Protein AF-A0A816FGZ9-F1 (afdb_monomer_lite)

Foldseek 3Di:
DDDDDDDDDDDDDDPPCPDPVVVVVVVVVVVVVVPPDCVQLVVLVVCLVPDDDDPPDDPVRSVVVNLVSVCSNPVPADSPDDPAPAPPQAPDWDWDWDDDPDDTDTQDIDGHSDLALVSLLVVVVVSQVVCVVVVHHDQAQEAEDAPRVSNVNNCCVVHVNHHYDYDDD

Secondary structure (DSSP, 8-state):
-------------------HHHHHHHHHHHHHHHTS-THHHHHHHHHHHT----TTS-HHHHHHHHHHHHHHH-TT--TT-----S-TT-SEEEEEEEEETTEEEEEEEEEES---HHHHHHHHHHHHHHHHHTT-----SEEEE-S-HHHHHHHHHH-TTSEEEE---

Radius of gyration: 32.79 Å; chains: 1; bounding box: 106×59×66 Å

Sequence (169 aa):
MVPGLGAANFSDEIPDSRPATTLMAVKLKSLQKDFISSFSADIAFSKLETYTQTHNQSVRNYYTKMMKLCKEADQTMSGTTKFKTTPMYFSQSYSIHVWDVLTMKPALFCALPGKTVEIYKEVLTGLNSHASNVGIILNPQTILIDFELTAYNAFSYIYPNAVVKGCYA

Organism: NCBI:txid1234261

pLDDT: mean 78.18, std 19.55, range [31.91, 97.75]

Structure (mmCIF, N/CA/C/O backbone):
data_AF-A0A816FGZ9-F1
#
_entry.id   AF-A0A816FGZ9-F1
#
loop_
_atom_site.group_PDB
_atom_site.id
_atom_site.type_symbol
_atom_site.label_atom_id
_atom_site.label_alt_id
_atom_site.label_comp_id
_atom_site.label_asym_id
_atom_site.label_entity_id
_atom_site.label_seq_id
_atom_site.pdbx_PDB_ins_code
_atom_site.Cartn_x
_atom_site.Cartn_y
_atom_site.Cartn_z
_atom_site.occupancy
_atom_site.B_iso_or_equiv
_atom_site.auth_seq_id
_atom_site.auth_comp_id
_atom_site.auth_asym_id
_atom_site.auth_atom_id
_atom_site.pdbx_PDB_model_num
ATOM 1 N N . MET A 1 1 ? -88.646 -39.198 34.405 1.00 34.53 1 MET A N 1
ATOM 2 C CA . MET A 1 1 ? -87.915 -40.335 35.005 1.00 34.53 1 MET A CA 1
ATOM 3 C C . MET A 1 1 ? -86.427 -40.014 34.957 1.00 34.53 1 MET A C 1
ATOM 5 O O . MET A 1 1 ? -85.956 -39.577 33.919 1.00 34.53 1 MET A O 1
ATOM 9 N N . VAL A 1 2 ? -85.784 -40.113 36.122 1.00 37.53 2 VAL A N 1
ATOM 10 C CA . VAL A 1 2 ? -84.379 -39.816 36.519 1.00 37.53 2 VAL A CA 1
ATOM 11 C C . VAL A 1 2 ? -83.408 -40.926 36.025 1.00 37.53 2 VAL A C 1
ATOM 13 O O . VAL A 1 2 ? -83.941 -41.884 35.460 1.00 37.53 2 VAL A O 1
ATOM 16 N N . PRO A 1 3 ? -82.083 -40.992 36.355 1.00 52.50 3 PRO A N 1
ATOM 17 C CA . PRO A 1 3 ? -81.010 -40.037 36.780 1.00 52.50 3 PRO A CA 1
ATOM 18 C C . PRO A 1 3 ? -79.691 -40.239 35.952 1.00 52.50 3 PRO A C 1
ATOM 20 O O . PRO A 1 3 ? -79.711 -40.999 34.997 1.00 52.50 3 PRO A O 1
ATOM 23 N N . GLY A 1 4 ? -78.497 -39.658 36.177 1.00 36.47 4 GLY A N 1
ATOM 24 C CA . GLY A 1 4 ? -77.834 -38.926 37.277 1.00 36.47 4 GLY A CA 1
ATOM 25 C C . GLY A 1 4 ? -76.456 -38.385 36.801 1.00 36.47 4 GLY A C 1
ATOM 26 O O . GLY A 1 4 ? -75.969 -38.801 35.757 1.00 36.47 4 GLY A O 1
ATOM 27 N N . LEU A 1 5 ? -75.942 -37.287 37.368 1.00 35.62 5 LEU A N 1
ATOM 28 C CA . LEU A 1 5 ? -74.997 -37.140 38.502 1.00 35.62 5 LEU A CA 1
ATOM 29 C C . LEU A 1 5 ? -73.535 -36.889 38.054 1.00 35.62 5 LEU A C 1
ATOM 31 O O . LEU A 1 5 ? -72.901 -37.753 37.461 1.00 35.62 5 LEU A O 1
ATOM 35 N N . GLY A 1 6 ? -72.988 -35.722 38.413 1.00 32.91 6 GLY A N 1
ATOM 36 C CA . GLY A 1 6 ? -71.563 -35.384 38.310 1.00 32.91 6 GLY A CA 1
ATOM 37 C C . GLY A 1 6 ? -71.293 -33.971 38.842 1.00 32.91 6 GLY A C 1
ATOM 38 O O . GLY A 1 6 ? -71.743 -32.997 38.251 1.00 32.91 6 GLY A O 1
ATOM 39 N N . ALA A 1 7 ? -70.627 -33.874 39.993 1.00 39.72 7 ALA A N 1
ATOM 40 C CA . ALA A 1 7 ? -70.344 -32.650 40.749 1.00 39.72 7 ALA A CA 1
ATOM 41 C C . ALA A 1 7 ? -69.000 -31.991 40.363 1.00 39.72 7 ALA A C 1
ATOM 43 O O . ALA A 1 7 ? -68.081 -32.720 40.005 1.00 39.72 7 ALA A O 1
ATOM 44 N N . ALA A 1 8 ? -68.875 -30.660 40.518 1.00 36.28 8 ALA A N 1
ATOM 45 C CA . ALA A 1 8 ? -67.651 -29.903 40.892 1.00 36.28 8 ALA A CA 1
ATOM 46 C C . ALA A 1 8 ? -67.947 -28.378 40.874 1.00 36.28 8 ALA A C 1
ATOM 48 O O . ALA A 1 8 ? -68.412 -27.864 39.865 1.00 36.28 8 ALA A O 1
ATOM 49 N N . ASN A 1 9 ? -67.935 -27.703 42.034 1.00 33.84 9 ASN A N 1
ATOM 50 C CA . ASN A 1 9 ? -66.877 -26.813 42.581 1.00 33.84 9 ASN A CA 1
ATOM 51 C C . ASN A 1 9 ? -66.821 -25.413 41.930 1.00 33.84 9 ASN A C 1
ATOM 53 O O . ASN A 1 9 ? -66.601 -25.287 40.735 1.00 33.84 9 ASN A O 1
ATOM 57 N N . PHE A 1 10 ? -67.245 -24.367 42.647 1.00 31.91 10 PHE A N 1
ATOM 58 C CA . PHE A 1 10 ? -66.432 -23.458 43.485 1.00 31.91 10 PHE A CA 1
ATOM 59 C C . PHE A 1 10 ? -65.455 -22.567 42.690 1.00 31.91 10 PHE A C 1
ATOM 61 O O . PHE A 1 10 ? -64.379 -22.997 42.300 1.00 31.91 10 PHE A O 1
ATOM 68 N N . SER A 1 11 ? -65.924 -21.324 42.532 1.00 34.38 11 SER A N 1
ATOM 69 C CA . SER A 1 11 ? -65.239 -20.052 42.785 1.00 34.38 11 SER A CA 1
ATOM 70 C C . SER A 1 11 ? -64.162 -19.505 41.834 1.00 34.38 11 SER A C 1
ATOM 72 O O . SER A 1 11 ? -63.330 -20.200 41.262 1.00 34.38 11 SER A O 1
ATOM 74 N N . ASP A 1 12 ? -64.222 -18.172 41.783 1.00 35.69 12 ASP A N 1
ATOM 75 C CA . ASP A 1 12 ? -63.141 -17.212 41.577 1.00 35.69 12 ASP A CA 1
ATOM 76 C C . ASP A 1 12 ? -62.831 -16.765 40.141 1.00 35.69 12 ASP A C 1
ATOM 78 O O . ASP A 1 12 ? -61.981 -17.293 39.426 1.00 35.69 12 ASP A O 1
ATOM 82 N N . GLU A 1 13 ? -63.469 -15.642 39.787 1.00 42.22 13 GLU A N 1
ATOM 83 C CA . GLU A 1 13 ? -62.794 -14.566 39.065 1.00 42.22 13 GLU A CA 1
ATOM 84 C C . GLU A 1 13 ? -61.446 -14.278 39.745 1.00 42.22 13 GLU A C 1
ATOM 86 O O . GLU A 1 13 ? -61.384 -13.706 40.834 1.00 42.22 13 GLU A O 1
ATOM 91 N N . ILE A 1 14 ? -60.349 -14.670 39.102 1.00 41.53 14 ILE A N 1
ATOM 92 C CA . ILE A 1 14 ? -59.011 -14.218 39.480 1.00 41.53 14 ILE A CA 1
ATOM 93 C C . ILE A 1 14 ? -58.745 -12.917 38.712 1.00 41.53 14 ILE A C 1
ATOM 95 O O . ILE A 1 14 ? -58.675 -12.954 37.480 1.00 41.53 14 ILE A O 1
ATOM 99 N N . PRO A 1 15 ? -58.560 -11.764 39.383 1.00 40.47 15 PRO A N 1
ATOM 100 C CA . PRO A 1 15 ? -58.073 -10.573 38.713 1.00 40.47 15 PRO A CA 1
ATOM 101 C C . PRO A 1 15 ? -56.613 -10.801 38.301 1.00 40.47 15 PRO A C 1
ATOM 103 O O . PRO A 1 15 ? -55.784 -11.242 39.102 1.00 40.47 15 PRO A O 1
ATOM 106 N N . ASP A 1 16 ? -56.317 -10.505 37.035 1.00 47.66 16 ASP A N 1
ATOM 107 C CA . ASP A 1 16 ? -54.988 -10.527 36.415 1.00 47.66 16 ASP A CA 1
ATOM 108 C C . ASP A 1 16 ? -53.995 -9.690 37.243 1.00 47.66 16 ASP A C 1
ATOM 110 O O . ASP A 1 16 ? -53.876 -8.474 37.092 1.00 47.66 16 ASP A O 1
ATOM 114 N N . SER A 1 17 ? -53.284 -10.354 38.154 1.00 51.09 17 SER A N 1
ATOM 115 C CA . SER A 1 17 ? -52.202 -9.785 38.955 1.00 51.09 17 SER A CA 1
ATOM 116 C C . SER A 1 17 ? -50.871 -9.954 38.227 1.00 51.09 17 SER A C 1
ATOM 118 O O . SER A 1 17 ? -49.917 -10.551 38.725 1.00 51.09 17 SER A O 1
ATOM 120 N N . ARG A 1 18 ? -50.768 -9.387 37.022 1.00 49.53 18 ARG A N 1
ATOM 121 C CA . ARG A 1 18 ? -49.452 -9.120 36.437 1.00 49.53 18 ARG A CA 1
ATOM 122 C C . ARG A 1 18 ? -48.717 -8.110 37.330 1.00 49.53 18 ARG A C 1
ATOM 124 O O . ARG A 1 18 ? -49.222 -7.006 37.541 1.00 49.53 18 ARG A O 1
ATOM 131 N N . PRO A 1 19 ? -47.532 -8.444 37.875 1.00 45.12 19 PRO A N 1
ATOM 132 C CA . PRO A 1 19 ? -46.877 -7.592 38.851 1.00 45.12 19 PRO A CA 1
ATOM 133 C C . PRO A 1 19 ? -46.400 -6.304 38.170 1.00 45.12 19 PRO A C 1
ATOM 135 O O . PRO A 1 19 ? -45.543 -6.325 37.282 1.00 45.12 19 PRO A O 1
ATOM 138 N N . ALA A 1 20 ? -46.929 -5.164 38.627 1.00 50.38 20 ALA A N 1
ATOM 139 C CA . ALA A 1 20 ? -46.513 -3.808 38.244 1.00 50.38 20 ALA A CA 1
ATOM 140 C C . ALA A 1 20 ? -44.990 -3.571 38.387 1.00 50.38 20 ALA A C 1
ATOM 142 O O . ALA A 1 20 ? -44.424 -2.645 37.802 1.00 50.38 20 ALA A O 1
ATOM 143 N N . THR A 1 21 ? -44.306 -4.448 39.119 1.00 44.03 21 THR A N 1
ATOM 144 C CA . THR A 1 21 ? -42.861 -4.482 39.337 1.00 44.03 21 THR A CA 1
ATOM 145 C C . THR A 1 21 ? -42.053 -4.764 38.063 1.00 44.03 21 THR A C 1
ATOM 147 O O . THR A 1 21 ? -40.973 -4.195 37.900 1.00 44.03 21 THR A O 1
ATOM 150 N N . THR A 1 22 ? -42.563 -5.560 37.114 1.00 45.31 22 THR A N 1
ATOM 151 C CA . THR A 1 22 ? -41.820 -5.886 35.877 1.00 45.31 22 THR A CA 1
ATOM 152 C C . THR A 1 22 ? -41.808 -4.714 34.887 1.00 45.31 22 THR A C 1
ATOM 154 O O . THR A 1 22 ? -40.798 -4.467 34.229 1.00 45.31 22 THR A O 1
ATOM 157 N N . LEU A 1 23 ? -42.890 -3.928 34.824 1.00 44.72 23 LEU A N 1
ATOM 158 C CA . LEU A 1 23 ? -42.998 -2.767 33.929 1.00 44.72 23 LEU A CA 1
ATOM 159 C C . LEU A 1 23 ? -42.126 -1.583 34.398 1.00 44.72 23 LEU A C 1
ATOM 161 O O . LEU A 1 23 ? -41.549 -0.871 33.574 1.00 44.72 23 LEU A O 1
ATOM 165 N N . MET A 1 24 ? -41.979 -1.402 35.716 1.00 45.69 24 MET A N 1
ATOM 166 C CA . MET A 1 24 ? -41.089 -0.391 36.310 1.00 45.69 24 MET A CA 1
ATOM 167 C C . MET A 1 24 ? -39.604 -0.711 36.082 1.00 45.69 24 MET A C 1
ATOM 169 O O . MET A 1 24 ? -38.837 0.180 35.717 1.00 45.69 24 MET A O 1
ATOM 173 N N . ALA A 1 25 ? -39.191 -1.977 36.215 1.00 47.06 25 ALA A N 1
ATOM 174 C CA . ALA A 1 25 ? -37.795 -2.386 36.024 1.00 47.06 25 ALA A CA 1
ATOM 175 C C . ALA A 1 25 ? -37.303 -2.219 34.570 1.00 47.06 25 ALA A C 1
ATOM 177 O O . ALA A 1 25 ? -36.141 -1.878 34.341 1.00 47.06 25 ALA A O 1
ATOM 178 N N . VAL A 1 26 ? -38.188 -2.420 33.585 1.00 50.69 26 VAL A N 1
ATOM 179 C CA . VAL A 1 26 ? -37.877 -2.221 32.157 1.00 50.69 26 VAL A CA 1
ATOM 180 C C . VAL A 1 26 ? -37.726 -0.730 31.816 1.00 50.69 26 VAL A C 1
ATOM 182 O O . VAL A 1 26 ? -36.811 -0.372 31.075 1.00 50.69 26 VAL A O 1
ATOM 185 N N . LYS A 1 27 ? -38.537 0.156 32.415 1.00 55.06 27 LYS A N 1
ATOM 186 C CA . LYS A 1 27 ? -38.407 1.618 32.252 1.00 55.06 27 LYS A CA 1
ATOM 187 C C . LYS A 1 27 ? -37.166 2.197 32.930 1.00 55.06 27 LYS A C 1
ATOM 189 O O . LYS A 1 27 ? -36.570 3.125 32.399 1.00 55.06 27 LYS A O 1
ATOM 194 N N . LEU A 1 28 ? -36.745 1.648 34.069 1.00 52.94 28 LEU A N 1
ATOM 195 C CA . LEU A 1 28 ? -35.592 2.158 34.822 1.00 52.94 28 LEU A CA 1
ATOM 196 C C . LEU A 1 28 ? -34.267 1.982 34.068 1.00 52.94 28 LEU A C 1
ATOM 198 O O . LEU A 1 28 ? -33.427 2.876 34.088 1.00 52.94 28 LEU A O 1
ATOM 202 N N . LYS A 1 29 ? -34.101 0.860 33.354 1.00 57.12 29 LYS A N 1
ATOM 203 C CA . LYS A 1 29 ? -32.919 0.617 32.510 1.00 57.12 29 LYS A CA 1
ATOM 204 C C . LYS A 1 29 ? -32.884 1.514 31.273 1.00 57.12 29 LYS A C 1
ATOM 206 O O . LYS A 1 29 ? -31.802 1.963 30.902 1.00 57.12 29 LYS A O 1
ATOM 211 N N . SER A 1 30 ? -34.034 1.775 30.637 1.00 56.34 30 SER A N 1
ATOM 212 C CA . SER A 1 30 ? -34.084 2.706 29.500 1.00 56.34 30 SER A CA 1
ATOM 213 C C . SER A 1 30 ? -33.800 4.134 29.965 1.00 56.34 30 SER A C 1
ATOM 215 O O . SER A 1 30 ? -32.931 4.775 29.392 1.00 56.34 30 SER A O 1
ATOM 217 N N . LEU A 1 31 ? -34.401 4.569 31.083 1.00 54.34 31 LEU A N 1
ATOM 218 C CA . LEU A 1 31 ? -34.097 5.865 31.692 1.00 54.34 31 LEU A CA 1
ATOM 219 C C . LEU A 1 31 ? -32.615 5.988 32.061 1.00 54.34 31 LEU A C 1
ATOM 221 O O . LEU A 1 31 ? -32.003 6.999 31.760 1.00 54.34 31 LEU A O 1
ATOM 225 N N . GLN A 1 32 ? -32.008 4.973 32.684 1.00 58.38 32 GLN A N 1
ATOM 226 C CA . GLN A 1 32 ? -30.578 5.014 33.008 1.00 58.38 32 GLN A CA 1
ATOM 227 C C . GLN A 1 32 ? -29.719 5.226 31.764 1.00 58.38 32 GLN A C 1
ATOM 229 O O . GLN A 1 32 ? -28.791 6.020 31.820 1.00 58.38 32 GLN A O 1
ATOM 234 N N . LYS A 1 33 ? -30.038 4.555 30.652 1.00 59.31 33 LYS A N 1
ATOM 235 C CA . LYS A 1 33 ? -29.333 4.721 29.377 1.00 59.31 33 LYS A CA 1
ATOM 236 C C . LYS A 1 33 ? -29.499 6.135 28.810 1.00 59.31 33 LYS A C 1
ATOM 238 O O . LYS A 1 33 ? -28.523 6.693 28.322 1.00 59.31 33 LYS A O 1
ATOM 243 N N . ASP A 1 34 ? -30.690 6.710 28.942 1.00 54.09 34 ASP A N 1
ATOM 244 C CA . ASP A 1 34 ? -31.001 8.078 28.509 1.00 54.09 34 ASP A CA 1
ATOM 245 C C . ASP A 1 34 ? -30.357 9.147 29.425 1.00 54.09 34 ASP A C 1
ATOM 247 O O . ASP A 1 34 ? -30.137 10.279 29.002 1.00 54.09 34 ASP A O 1
ATOM 251 N N . PHE A 1 35 ? -30.003 8.778 30.665 1.00 52.12 35 PHE A N 1
ATOM 252 C CA . PHE A 1 35 ? -29.293 9.609 31.649 1.00 52.12 35 PHE A CA 1
ATOM 253 C C . PHE A 1 35 ? -27.778 9.328 31.742 1.00 52.12 35 PHE A C 1
ATOM 255 O O . PHE A 1 35 ? -27.091 9.977 32.539 1.00 52.12 35 PHE A O 1
ATOM 262 N N . ILE A 1 36 ? -27.213 8.418 30.931 1.00 55.31 36 ILE A N 1
ATOM 263 C CA . ILE A 1 36 ? -25.755 8.349 30.732 1.00 55.31 36 ILE A CA 1
ATOM 264 C C . ILE A 1 36 ? -25.370 9.577 29.909 1.00 55.31 36 ILE A C 1
ATOM 266 O O . ILE A 1 36 ? -25.426 9.594 28.683 1.00 55.31 36 ILE A O 1
ATOM 270 N N . SER A 1 37 ? -25.022 10.637 30.625 1.00 56.34 37 SER A N 1
ATOM 271 C CA . SER A 1 37 ? -24.568 11.896 30.059 1.00 56.34 37 SER A CA 1
ATOM 272 C C . SER A 1 37 ? -23.350 11.686 29.152 1.00 56.34 37 SER A C 1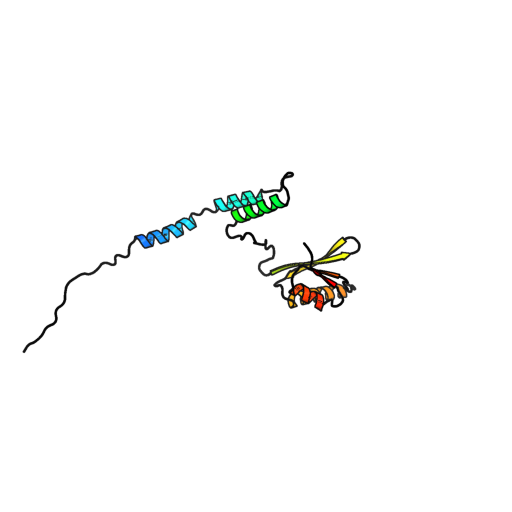
ATOM 274 O O . SER A 1 37 ? -22.357 11.076 29.569 1.00 56.34 37 SER A O 1
ATOM 276 N N . SER A 1 38 ? -23.393 12.261 27.942 1.00 59.06 38 SER A N 1
ATOM 277 C CA . SER A 1 38 ? -22.235 12.356 27.041 1.00 59.06 38 SER A CA 1
ATOM 278 C C . SER A 1 38 ? -21.042 13.036 27.710 1.00 59.06 38 SER A C 1
ATOM 280 O O . SER A 1 38 ? -19.917 12.801 27.301 1.00 59.06 38 SER A O 1
ATOM 282 N N . PHE A 1 39 ? -21.253 13.780 28.800 1.00 68.06 39 PHE A N 1
ATOM 283 C CA . PHE A 1 39 ? -20.231 14.537 29.518 1.00 68.06 39 PHE A CA 1
ATOM 284 C C . PHE A 1 39 ? -18.993 13.715 29.892 1.00 68.06 39 PHE A C 1
ATOM 286 O O . PHE A 1 39 ? -17.877 14.221 29.833 1.00 68.06 39 PHE A O 1
ATOM 293 N N . SER A 1 40 ? -19.152 12.433 30.246 1.00 70.88 40 SER A N 1
ATOM 294 C CA . SER A 1 40 ? -17.990 11.577 30.538 1.00 70.88 40 SER A CA 1
ATOM 295 C C . SER A 1 40 ? -17.189 11.235 29.278 1.00 70.88 40 SER A C 1
ATOM 297 O O . SER A 1 40 ? -15.959 11.206 29.329 1.00 70.88 40 SER A O 1
ATOM 299 N N . ALA A 1 41 ? -17.873 11.016 28.153 1.00 73.44 41 ALA A N 1
ATOM 300 C CA . ALA A 1 41 ? -17.245 10.812 26.851 1.00 73.44 41 ALA A CA 1
ATOM 301 C C . ALA A 1 41 ? -16.637 12.119 26.310 1.00 73.44 41 ALA A C 1
ATOM 303 O O . ALA A 1 41 ? -15.507 12.105 25.836 1.00 73.44 41 ALA A O 1
ATOM 304 N N . ASP A 1 42 ? -17.315 13.256 26.482 1.00 81.25 42 ASP A N 1
ATOM 305 C CA . ASP A 1 42 ? -16.855 14.586 26.067 1.00 81.25 42 ASP A CA 1
ATOM 306 C C . ASP A 1 42 ? -15.596 15.010 26.842 1.00 81.25 42 ASP A C 1
ATOM 308 O O . ASP A 1 42 ? -14.633 15.509 26.261 1.00 81.25 42 ASP A O 1
ATOM 312 N N . ILE A 1 43 ? -15.536 14.734 28.152 1.00 83.56 43 ILE A N 1
ATOM 313 C CA . ILE A 1 43 ? -14.324 14.938 28.960 1.00 83.56 43 ILE A CA 1
ATOM 314 C C . ILE A 1 43 ? -13.191 14.022 28.492 1.00 83.56 43 ILE A C 1
ATOM 316 O O . ILE A 1 43 ? -12.036 14.451 28.429 1.00 83.56 43 ILE A O 1
ATOM 320 N N . ALA A 1 44 ? -13.486 12.750 28.213 1.00 85.19 44 ALA A N 1
ATOM 321 C CA . ALA A 1 44 ? -12.481 11.812 27.724 1.00 85.19 44 ALA A CA 1
ATOM 322 C C . ALA A 1 44 ? -11.938 12.243 26.351 1.00 85.19 44 ALA A C 1
ATOM 324 O O . ALA A 1 44 ? -10.726 12.205 26.136 1.00 85.19 44 ALA A O 1
ATOM 325 N N . PHE A 1 45 ? -12.807 12.739 25.468 1.00 86.44 45 PHE A N 1
ATOM 326 C CA . PHE A 1 45 ? -12.425 13.281 24.171 1.00 86.44 45 PHE A CA 1
ATOM 327 C C . PHE A 1 45 ? -11.594 14.563 24.304 1.00 86.44 45 PHE A C 1
ATOM 329 O O . PHE A 1 45 ? -10.530 14.653 23.706 1.00 86.44 45 PHE A O 1
ATOM 336 N N . SER A 1 46 ? -11.986 15.508 25.162 1.00 88.38 46 SER A N 1
ATOM 337 C CA . SER A 1 46 ? -11.213 16.737 25.405 1.00 88.38 46 SER A CA 1
ATOM 338 C C . SER A 1 46 ? -9.806 16.451 25.958 1.00 88.38 46 SER A C 1
ATOM 340 O O . SER A 1 46 ? -8.819 17.081 25.566 1.00 88.38 46 SER A O 1
ATOM 342 N N . LYS A 1 47 ? -9.670 15.438 26.828 1.00 91.06 47 LYS A N 1
ATOM 343 C CA . LYS A 1 47 ? -8.357 14.955 27.292 1.00 91.06 47 LYS A CA 1
ATOM 344 C C . LYS A 1 47 ? -7.516 14.373 26.159 1.00 91.06 47 LYS A C 1
ATOM 346 O O . LYS A 1 47 ? -6.304 14.551 26.172 1.00 91.06 47 LYS A O 1
ATOM 351 N N . LEU A 1 48 ? -8.134 13.654 25.223 1.00 89.69 48 LEU A N 1
ATOM 352 C CA . LEU A 1 48 ? -7.455 13.111 24.047 1.00 89.69 48 LEU A CA 1
ATOM 353 C C . LEU A 1 48 ? -7.015 14.232 23.093 1.00 89.69 48 LEU A C 1
ATOM 355 O O . LEU A 1 48 ? -5.872 14.230 22.649 1.00 89.69 48 LEU A O 1
ATOM 359 N N . GLU A 1 49 ? -7.894 15.196 22.824 1.00 90.38 49 GLU A N 1
ATOM 360 C CA . GLU A 1 49 ? -7.664 16.325 21.912 1.00 90.38 49 GLU A CA 1
ATOM 361 C C . GLU A 1 49 ? -6.499 17.216 22.363 1.00 90.38 49 GLU A C 1
ATOM 363 O O . GLU A 1 49 ? -5.709 17.689 21.550 1.00 90.38 49 GLU A O 1
ATOM 368 N N . THR A 1 50 ? -6.356 17.406 23.674 1.00 91.88 50 THR A N 1
ATOM 369 C CA . THR A 1 50 ? -5.298 18.240 24.264 1.00 91.88 50 THR A CA 1
ATOM 370 C C . THR A 1 50 ? -3.996 17.481 24.538 1.00 91.88 50 THR A C 1
ATOM 372 O O . THR A 1 50 ? -2.992 18.089 24.923 1.00 91.88 50 THR A O 1
ATOM 375 N N . TYR A 1 51 ? -3.975 16.158 24.352 1.00 92.75 51 TYR A N 1
ATOM 376 C CA . TYR A 1 51 ? -2.812 15.341 24.670 1.00 92.75 51 TYR A CA 1
ATOM 377 C C . TYR A 1 51 ? -1.731 15.442 23.588 1.00 92.75 51 TYR A C 1
ATOM 379 O O . TYR A 1 51 ? -1.935 15.087 22.431 1.00 92.75 51 TYR A O 1
ATOM 387 N N . THR A 1 52 ? -0.539 15.880 23.990 1.00 91.44 52 THR A N 1
ATOM 388 C CA . THR A 1 52 ? 0.629 16.043 23.116 1.00 91.44 52 THR A CA 1
ATOM 389 C C . THR A 1 52 ? 1.846 15.333 23.703 1.00 91.44 52 THR A C 1
ATOM 391 O O . THR A 1 52 ? 1.952 15.139 24.918 1.00 91.44 52 THR A O 1
ATOM 394 N N . GLN A 1 53 ? 2.771 14.900 22.841 1.00 91.38 53 GLN A N 1
ATOM 395 C CA . GLN A 1 53 ? 3.996 14.247 23.298 1.00 91.38 53 GLN A CA 1
ATOM 396 C C . GLN A 1 53 ? 4.899 15.263 24.003 1.00 91.38 53 GLN A C 1
ATOM 398 O O . GLN A 1 53 ? 5.229 16.307 23.444 1.00 91.38 53 GLN A O 1
ATOM 403 N N . THR A 1 54 ? 5.342 14.942 25.218 1.00 89.00 54 THR A N 1
ATOM 404 C CA . THR A 1 54 ? 6.303 15.777 25.950 1.00 89.00 54 THR A CA 1
ATOM 405 C C . THR A 1 54 ? 7.744 15.378 25.625 1.00 89.00 54 THR A C 1
ATOM 407 O O . THR A 1 54 ? 8.020 14.240 25.246 1.00 89.00 54 THR A O 1
ATOM 410 N N . HIS A 1 55 ? 8.689 16.299 25.828 1.00 83.38 55 HIS A N 1
ATOM 411 C CA . HIS A 1 55 ? 10.119 16.076 25.569 1.00 83.38 55 HIS A CA 1
ATOM 412 C C . HIS A 1 55 ? 10.729 14.912 26.379 1.00 83.38 55 HIS A C 1
ATOM 414 O O . HIS A 1 55 ? 11.681 14.287 25.926 1.00 83.38 55 HIS A O 1
ATOM 420 N N . ASN A 1 56 ? 10.153 14.580 27.541 1.00 89.12 56 ASN A N 1
ATOM 421 C CA . ASN A 1 56 ? 10.607 13.484 28.410 1.00 89.12 56 ASN A CA 1
ATOM 422 C C . ASN A 1 56 ? 9.843 12.169 28.189 1.00 89.12 56 ASN A C 1
ATOM 424 O O . ASN A 1 56 ? 10.019 11.212 28.945 1.00 89.12 56 ASN A O 1
ATOM 428 N N . GLN A 1 57 ? 8.967 12.104 27.184 1.00 89.75 57 GLN A N 1
ATOM 429 C CA . GLN A 1 57 ? 8.165 10.922 26.910 1.00 89.75 57 GLN A CA 1
ATOM 430 C C . GLN A 1 57 ? 8.675 10.175 25.677 1.00 89.75 57 GLN A C 1
ATOM 432 O O . GLN A 1 57 ? 8.691 10.703 24.566 1.00 89.75 57 GLN A O 1
ATOM 437 N N . SER A 1 58 ? 9.027 8.898 25.857 1.00 93.25 58 SER A N 1
ATOM 438 C CA . SER A 1 58 ? 9.371 8.025 24.733 1.00 93.25 58 SER A CA 1
ATOM 439 C C . SER A 1 58 ? 8.180 7.844 23.784 1.00 93.25 58 SER A C 1
ATOM 441 O O . SER A 1 58 ? 7.026 7.803 24.220 1.00 93.25 58 SER A O 1
ATOM 443 N N . VAL A 1 59 ? 8.459 7.648 22.492 1.00 88.69 59 VAL A N 1
ATOM 444 C CA . VAL A 1 59 ? 7.430 7.405 21.460 1.00 88.69 59 VAL A CA 1
ATOM 445 C C . VAL A 1 59 ? 6.515 6.234 21.838 1.00 88.69 59 VAL A C 1
ATOM 447 O O . VAL A 1 59 ? 5.297 6.317 21.699 1.00 88.69 59 VAL A O 1
ATOM 450 N N . ARG A 1 60 ? 7.078 5.158 22.404 1.00 88.00 60 ARG A N 1
ATOM 451 C CA . ARG A 1 60 ? 6.309 3.988 22.859 1.00 88.00 60 ARG A CA 1
ATOM 452 C C . ARG A 1 60 ? 5.348 4.328 23.999 1.00 88.00 60 ARG A C 1
ATOM 454 O O . ARG A 1 60 ? 4.206 3.864 24.001 1.00 88.00 60 ARG A O 1
ATOM 461 N N . ASN A 1 61 ? 5.797 5.131 24.961 1.00 89.38 61 ASN A N 1
ATOM 462 C CA . ASN A 1 61 ? 4.962 5.537 26.087 1.00 89.38 61 ASN A CA 1
ATOM 463 C C . ASN A 1 61 ? 3.871 6.508 25.631 1.00 89.38 61 ASN A C 1
ATOM 465 O O . ASN A 1 61 ? 2.736 6.398 26.092 1.00 89.38 61 ASN A O 1
ATOM 469 N N . TYR A 1 62 ? 4.201 7.416 24.709 1.00 91.25 62 TYR A N 1
ATOM 470 C CA . TYR A 1 62 ? 3.239 8.319 24.085 1.00 91.25 62 TYR A CA 1
ATOM 471 C C . TYR A 1 62 ? 2.142 7.544 23.352 1.00 91.25 62 TYR A C 1
ATOM 473 O O . TYR A 1 62 ? 0.965 7.720 23.657 1.00 91.25 62 TYR A O 1
ATOM 481 N N . TYR A 1 63 ? 2.521 6.601 22.485 1.00 88.56 63 TYR A N 1
ATOM 482 C CA . TYR A 1 63 ? 1.582 5.738 21.767 1.00 88.56 63 TYR A CA 1
ATOM 483 C C . TYR A 1 63 ? 0.676 4.944 22.716 1.00 88.56 63 TYR A C 1
ATOM 485 O O . TYR A 1 63 ? -0.545 4.974 22.587 1.00 88.56 63 TYR A O 1
ATOM 493 N N . THR A 1 64 ? 1.254 4.275 23.718 1.00 89.38 64 THR A N 1
ATOM 494 C CA . THR A 1 64 ? 0.478 3.485 24.691 1.00 89.38 64 THR A CA 1
ATOM 495 C C . THR A 1 64 ? -0.540 4.352 25.434 1.00 89.38 64 THR A C 1
ATOM 497 O O . THR A 1 64 ? -1.676 3.933 25.665 1.00 89.38 64 THR A O 1
ATOM 500 N N . LYS A 1 65 ? -0.154 5.582 25.792 1.00 91.06 65 LYS A N 1
ATOM 501 C CA . LYS A 1 65 ? -1.044 6.528 26.466 1.00 91.06 65 LYS A CA 1
ATOM 502 C C . LYS A 1 65 ? -2.140 7.045 25.532 1.00 91.06 65 LYS A C 1
ATOM 504 O O . LYS A 1 65 ? -3.292 7.064 25.955 1.00 91.06 65 LYS A O 1
ATOM 509 N N . MET A 1 66 ? -1.803 7.380 24.285 1.00 89.25 66 MET A N 1
ATOM 510 C CA . MET A 1 66 ? -2.763 7.748 23.238 1.00 89.25 66 MET A CA 1
ATOM 511 C C . MET A 1 66 ? -3.823 6.659 23.047 1.00 89.25 66 MET A C 1
ATOM 513 O O . MET A 1 66 ? -5.011 6.932 23.172 1.00 89.25 66 MET A O 1
ATOM 517 N N . MET A 1 67 ? -3.409 5.401 22.865 1.00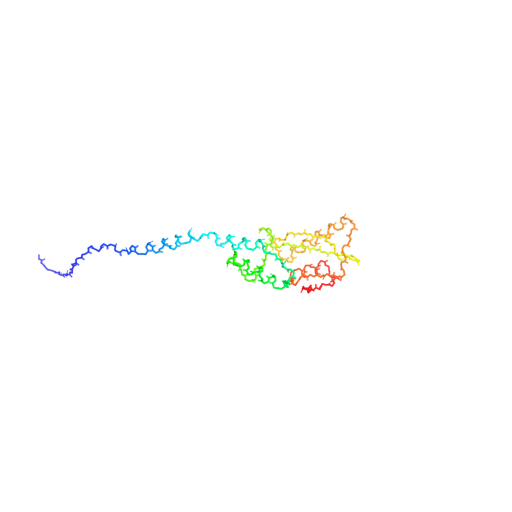 87.56 67 MET A N 1
ATOM 518 C CA . MET A 1 67 ? -4.342 4.282 22.685 1.00 87.56 67 MET A CA 1
ATOM 519 C C . MET A 1 67 ? -5.279 4.092 23.883 1.00 87.56 67 MET A C 1
ATOM 521 O O . MET A 1 67 ? -6.458 3.781 23.707 1.00 87.56 67 MET A O 1
ATOM 525 N N . LYS A 1 68 ? -4.778 4.311 25.106 1.00 88.56 68 LYS A N 1
ATOM 526 C CA . LYS A 1 68 ? -5.603 4.279 26.319 1.00 88.56 68 LYS A CA 1
ATOM 527 C C . LYS A 1 68 ? -6.640 5.407 26.331 1.00 88.56 68 LYS A C 1
ATOM 529 O O . LYS A 1 68 ? -7.798 5.139 26.627 1.00 88.56 68 LYS A O 1
ATOM 534 N N . LEU A 1 69 ? -6.245 6.633 25.987 1.00 90.31 69 LEU A N 1
ATOM 535 C CA . LEU A 1 69 ? -7.161 7.778 25.915 1.00 90.31 69 LEU A CA 1
ATOM 536 C C . LEU A 1 69 ? -8.233 7.578 24.834 1.00 90.31 69 LEU A C 1
ATOM 538 O O . LEU A 1 69 ? -9.405 7.832 25.090 1.00 90.31 69 LEU A O 1
ATOM 542 N N . CYS A 1 70 ? -7.870 7.030 23.670 1.00 87.19 70 CYS A N 1
ATOM 543 C CA . CYS A 1 70 ? -8.839 6.670 22.633 1.00 87.19 70 CYS A CA 1
ATOM 544 C C . CYS A 1 70 ? -9.861 5.631 23.126 1.00 87.19 70 CYS A C 1
ATOM 546 O O . CYS A 1 70 ? -11.046 5.778 22.855 1.00 87.19 70 CYS A O 1
ATOM 548 N N . LYS A 1 71 ? -9.435 4.622 23.901 1.00 86.62 71 LYS A N 1
ATOM 549 C CA . LYS A 1 71 ? -10.337 3.625 24.510 1.00 86.62 71 LYS A CA 1
ATOM 550 C C . LYS A 1 71 ? -11.259 4.216 25.583 1.00 86.62 71 LYS A C 1
ATOM 552 O O . LYS A 1 71 ? -12.364 3.722 25.784 1.00 86.62 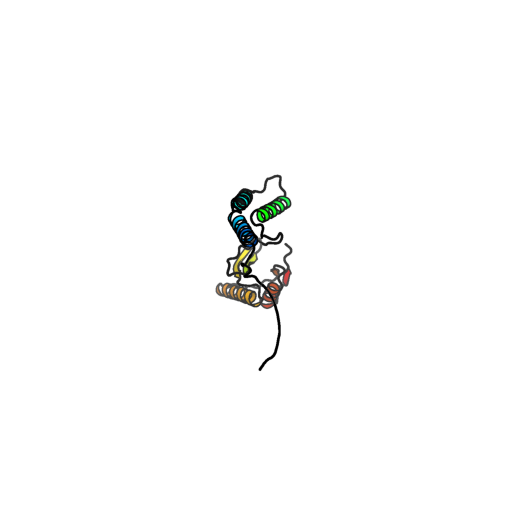71 LYS A O 1
ATOM 557 N N . GLU A 1 72 ? -10.791 5.228 26.309 1.00 88.06 72 GLU A N 1
ATOM 558 C CA . GLU A 1 72 ? -11.604 5.954 27.291 1.00 88.06 72 GLU A CA 1
ATOM 559 C C . GLU A 1 72 ? -12.665 6.825 26.598 1.00 88.06 72 GLU A C 1
ATOM 561 O O . GLU A 1 72 ? -13.802 6.868 27.065 1.00 88.06 72 GLU A O 1
ATOM 566 N N . ALA A 1 73 ? -12.311 7.470 25.478 1.00 87.06 73 ALA A N 1
ATOM 567 C CA . ALA A 1 73 ? -13.222 8.285 24.671 1.00 87.06 73 ALA A CA 1
ATOM 568 C C . ALA A 1 73 ? -14.228 7.441 23.866 1.00 87.06 73 ALA A C 1
ATOM 570 O O . ALA A 1 73 ? -15.388 7.822 23.738 1.00 87.06 73 ALA A O 1
ATOM 571 N N . ASP A 1 74 ? -13.807 6.273 23.378 1.00 83.56 74 ASP A N 1
ATOM 572 C CA . ASP A 1 74 ? -14.657 5.289 22.711 1.00 83.56 74 ASP A CA 1
ATOM 573 C C . ASP A 1 74 ? -14.482 3.908 23.357 1.00 83.56 74 ASP A C 1
ATOM 575 O O . ASP A 1 74 ? -13.577 3.127 23.039 1.00 83.56 74 ASP A O 1
ATOM 579 N N . GLN A 1 75 ? -15.408 3.575 24.258 1.00 81.94 75 GLN A N 1
ATOM 580 C CA . GLN A 1 75 ? -15.408 2.294 24.963 1.00 81.94 75 GLN A CA 1
ATOM 581 C C . GLN A 1 75 ? -15.606 1.094 24.027 1.00 81.94 75 GLN A C 1
ATOM 583 O O . GLN A 1 75 ? -15.261 -0.028 24.408 1.00 81.94 75 GLN A O 1
ATOM 588 N N . THR A 1 76 ? -16.118 1.292 22.809 1.00 80.50 76 THR A N 1
ATO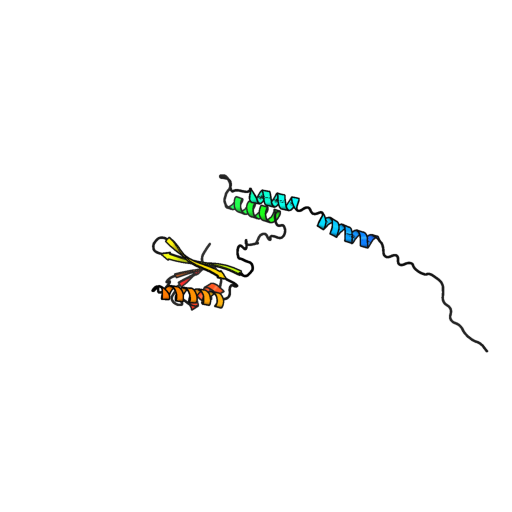M 589 C CA . THR A 1 76 ? -16.310 0.219 21.824 1.00 80.50 76 THR A CA 1
ATOM 590 C C . THR A 1 76 ? -15.035 -0.094 21.040 1.00 80.50 76 THR A C 1
ATOM 592 O O . THR A 1 76 ? -14.891 -1.206 20.530 1.00 80.50 76 THR A O 1
ATOM 595 N N . MET A 1 77 ? -14.058 0.820 21.038 1.00 77.25 77 MET A N 1
ATOM 596 C CA . MET A 1 77 ? -12.774 0.646 20.361 1.00 77.25 77 MET A CA 1
ATOM 597 C C . MET A 1 77 ? -12.032 -0.585 20.907 1.00 77.25 77 MET A C 1
ATOM 599 O O . MET A 1 77 ? -11.742 -0.675 22.097 1.00 77.25 77 MET A O 1
ATOM 603 N N . SER A 1 78 ? -11.700 -1.579 20.089 1.00 71.75 78 SER A N 1
ATOM 604 C CA . SER A 1 78 ? -10.819 -2.673 20.526 1.00 71.75 78 SER A CA 1
ATOM 605 C C . SER A 1 78 ? -9.373 -2.170 20.673 1.00 71.75 78 SER A C 1
ATOM 607 O O . SER A 1 78 ? -8.947 -1.264 19.959 1.00 71.75 78 SER A O 1
ATOM 609 N N . GLY A 1 79 ? -8.564 -2.802 21.532 1.00 60.59 79 GLY A N 1
ATOM 610 C CA . GLY A 1 79 ? -7.122 -2.498 21.634 1.00 60.59 79 GLY A CA 1
ATOM 611 C C . GLY A 1 79 ? -6.321 -2.776 20.348 1.00 60.59 79 GLY A C 1
ATOM 612 O O . GLY A 1 79 ? -5.138 -2.463 20.281 1.00 60.59 79 GLY A O 1
ATOM 613 N N . THR A 1 80 ? -6.967 -3.357 19.333 1.00 62.88 80 THR A N 1
ATOM 614 C CA . THR A 1 80 ? -6.435 -3.640 17.994 1.00 62.88 80 THR A CA 1
ATOM 615 C C . THR A 1 80 ? -7.093 -2.795 16.900 1.00 62.88 80 THR A C 1
ATOM 617 O O . THR A 1 80 ? -6.829 -3.019 15.718 1.00 62.88 80 THR A O 1
ATOM 620 N N . THR A 1 81 ? -7.970 -1.851 17.261 1.00 61.25 81 THR A N 1
ATOM 621 C CA . THR A 1 81 ? -8.694 -1.033 16.285 1.00 61.25 81 THR A CA 1
ATOM 622 C C . THR A 1 81 ? -7.699 -0.180 15.520 1.00 61.25 81 THR A C 1
ATOM 624 O O . THR A 1 81 ? -7.020 0.676 16.083 1.00 61.25 81 THR A O 1
ATOM 627 N N . LYS A 1 82 ? -7.599 -0.437 14.216 1.00 63.47 82 LYS A N 1
ATOM 628 C CA . LYS A 1 82 ? -6.850 0.414 13.299 1.00 63.47 82 LYS A CA 1
ATOM 629 C C . LYS A 1 82 ? -7.703 1.643 13.015 1.00 63.47 82 LYS A C 1
ATOM 631 O O . LYS A 1 82 ? -8.872 1.498 12.659 1.00 63.47 82 LYS A O 1
ATOM 636 N N . PHE A 1 83 ? -7.126 2.834 13.143 1.00 64.31 83 PHE A N 1
ATOM 637 C CA . PHE A 1 83 ? -7.782 4.057 12.693 1.00 64.31 83 PHE A CA 1
ATOM 638 C C . PHE A 1 83 ? -8.112 3.918 11.203 1.00 64.31 83 PHE A C 1
ATOM 640 O O . PHE A 1 83 ? -7.214 3.810 10.367 1.00 64.31 83 PHE A O 1
ATOM 647 N N . LYS A 1 84 ? -9.405 3.866 10.869 1.00 62.56 84 LYS A N 1
ATOM 648 C CA . LYS A 1 84 ? -9.864 3.830 9.481 1.00 62.56 84 LYS A CA 1
ATOM 649 C C . LYS A 1 84 ? -10.119 5.264 9.032 1.00 62.56 84 LYS A C 1
ATOM 651 O O . LYS A 1 84 ? -11.150 5.841 9.346 1.00 62.56 84 LYS A O 1
ATOM 656 N N . THR A 1 85 ? -9.175 5.833 8.292 1.00 64.38 85 THR A N 1
ATOM 657 C CA . THR A 1 85 ? -9.291 7.176 7.690 1.00 64.38 85 THR A CA 1
ATOM 658 C C . THR A 1 85 ? -9.909 7.146 6.290 1.00 64.38 85 THR A C 1
ATOM 660 O O . THR A 1 85 ? -10.080 8.176 5.646 1.00 64.38 85 THR A O 1
ATOM 663 N N . THR A 1 86 ? -10.237 5.955 5.791 1.00 64.81 86 THR A N 1
ATOM 664 C CA . THR A 1 86 ? -10.778 5.760 4.450 1.00 64.81 86 THR A CA 1
ATOM 665 C C . THR A 1 86 ? -12.287 6.068 4.406 1.00 64.81 86 THR A C 1
ATOM 667 O O . THR A 1 86 ? -13.006 5.567 5.277 1.00 64.81 86 THR A O 1
ATOM 670 N N . PRO A 1 87 ? -12.796 6.822 3.401 1.00 72.75 87 PRO A N 1
ATOM 671 C CA . PRO A 1 87 ? -14.226 7.121 3.273 1.00 72.75 87 PRO A CA 1
ATOM 672 C C . PRO A 1 87 ? -15.093 5.857 3.223 1.00 72.75 87 PRO A C 1
ATOM 674 O O . PRO A 1 87 ? -14.626 4.798 2.810 1.00 72.75 87 PRO A O 1
ATOM 677 N N . MET A 1 88 ? -16.372 5.973 3.598 1.00 74.56 88 MET A N 1
ATOM 678 C CA . MET A 1 88 ? -17.279 4.836 3.839 1.00 74.56 88 MET A CA 1
ATOM 679 C C . MET A 1 88 ? -17.337 3.802 2.698 1.00 74.56 88 MET A C 1
ATOM 681 O O . MET A 1 88 ? -17.423 2.607 2.972 1.00 74.56 88 MET A O 1
ATOM 685 N N . TYR A 1 89 ? -17.239 4.244 1.442 1.00 79.75 89 TYR A N 1
ATOM 686 C CA . TYR A 1 89 ? -17.315 3.385 0.252 1.00 79.75 89 TYR A CA 1
ATOM 687 C C . TYR A 1 89 ? -16.007 2.676 -0.113 1.00 79.75 89 TYR A C 1
ATOM 689 O O . TYR A 1 89 ? -15.997 1.826 -1.001 1.00 79.75 89 TYR A O 1
ATOM 697 N N . PHE A 1 90 ? -14.905 3.011 0.554 1.00 82.00 90 PHE A N 1
ATOM 698 C CA . PHE A 1 90 ? -13.600 2.442 0.267 1.00 82.00 90 PHE A CA 1
ATOM 699 C C . PHE A 1 90 ? -13.095 1.612 1.450 1.00 82.00 90 PHE A C 1
ATOM 701 O O . PHE A 1 90 ? -13.279 1.919 2.636 1.00 82.00 90 PHE A O 1
ATOM 708 N N . SER A 1 91 ? -12.447 0.507 1.109 1.00 83.50 91 SER A N 1
ATOM 709 C CA . SER A 1 91 ? -11.881 -0.423 2.079 1.00 83.50 91 SER A CA 1
ATOM 710 C C . SER A 1 91 ? -10.497 0.020 2.550 1.00 83.50 91 SER A C 1
ATOM 712 O O . SER A 1 91 ? -10.113 -0.304 3.671 1.00 83.50 91 SER A O 1
ATOM 714 N N . GLN A 1 92 ? -9.759 0.766 1.720 1.00 84.62 92 GLN A N 1
ATOM 715 C CA . GLN A 1 92 ? -8.432 1.290 2.051 1.00 84.62 92 GLN A CA 1
ATOM 716 C C . GLN A 1 92 ? -8.040 2.502 1.194 1.00 84.62 92 GLN A C 1
ATOM 718 O O . GLN A 1 92 ? -8.486 2.643 0.056 1.00 84.62 92 GLN A O 1
ATOM 723 N N . SER A 1 93 ? -7.141 3.331 1.719 1.00 88.19 93 SER A N 1
ATOM 724 C CA . SER A 1 93 ? -6.281 4.212 0.925 1.00 88.19 93 SER A CA 1
ATOM 725 C C . SER A 1 93 ? -5.033 3.444 0.494 1.00 88.19 93 SER A C 1
ATOM 727 O O . SER A 1 93 ? -4.414 2.780 1.324 1.00 88.19 93 SER A O 1
ATOM 729 N N . TYR A 1 94 ? -4.650 3.553 -0.772 1.00 90.00 94 TYR A N 1
ATOM 730 C CA . TYR A 1 94 ? -3.507 2.857 -1.346 1.00 90.00 94 TYR A CA 1
ATOM 731 C C . TYR A 1 94 ? -2.597 3.841 -2.079 1.00 90.00 94 TYR A C 1
ATOM 733 O O . TYR A 1 94 ? -3.070 4.700 -2.828 1.00 90.00 94 TYR A O 1
ATOM 741 N N . SER A 1 95 ? -1.288 3.727 -1.858 1.00 92.50 95 SER A N 1
ATOM 742 C CA . SER A 1 95 ? -0.294 4.601 -2.481 1.00 92.50 95 SER A CA 1
ATOM 743 C C . SER A 1 95 ? 0.857 3.804 -3.065 1.00 92.50 95 SER A C 1
ATOM 745 O O . SER A 1 95 ? 1.393 2.927 -2.391 1.00 92.50 95 SER A O 1
ATOM 747 N N . ILE A 1 96 ? 1.273 4.157 -4.277 1.00 92.62 96 ILE A N 1
ATOM 748 C CA . ILE A 1 96 ? 2.464 3.608 -4.923 1.00 92.62 96 ILE A CA 1
ATOM 749 C C . ILE A 1 96 ? 3.495 4.722 -5.005 1.00 92.62 96 ILE A C 1
ATOM 751 O O . ILE A 1 96 ? 3.199 5.826 -5.465 1.00 92.62 96 ILE A O 1
ATOM 755 N N . HIS A 1 97 ? 4.712 4.414 -4.575 1.00 91.62 97 HIS A N 1
ATOM 756 C CA . HIS A 1 97 ? 5.849 5.323 -4.612 1.00 91.62 97 HIS A CA 1
ATOM 757 C C . HIS A 1 97 ? 6.955 4.704 -5.452 1.00 91.62 97 HIS A C 1
ATOM 759 O O . HIS A 1 97 ? 7.145 3.488 -5.441 1.00 91.62 97 HIS A O 1
ATOM 765 N N . VAL A 1 98 ? 7.676 5.546 -6.179 1.00 89.06 98 VAL A N 1
ATOM 766 C CA . VAL A 1 98 ? 8.809 5.147 -7.009 1.00 89.06 98 VAL A CA 1
ATOM 767 C C . VAL A 1 98 ? 10.077 5.703 -6.382 1.00 89.06 98 VAL A C 1
ATOM 769 O O . VAL A 1 98 ? 10.135 6.875 -6.001 1.00 89.06 98 VAL A O 1
ATOM 772 N N . TRP A 1 99 ? 11.088 4.843 -6.277 1.00 85.88 99 TRP A N 1
ATOM 773 C CA . TRP A 1 99 ? 12.421 5.231 -5.842 1.00 85.88 99 TRP A CA 1
ATOM 774 C C . TRP A 1 99 ? 13.233 5.695 -7.052 1.00 85.88 99 TRP A C 1
ATOM 776 O O . TRP A 1 99 ? 13.489 4.914 -7.967 1.00 85.88 99 TRP A O 1
ATOM 786 N N . ASP A 1 100 ? 13.651 6.957 -7.042 1.00 76.62 100 ASP A N 1
ATOM 787 C CA . ASP A 1 100 ? 14.480 7.576 -8.078 1.00 76.62 100 ASP A CA 1
ATOM 788 C C . ASP A 1 100 ? 15.719 8.189 -7.417 1.00 76.62 100 ASP A C 1
ATOM 790 O O . ASP A 1 100 ? 15.541 8.997 -6.512 1.00 76.62 100 ASP A O 1
ATOM 794 N N . VAL A 1 101 ? 16.920 7.765 -7.851 1.00 73.88 101 VAL A N 1
ATOM 795 C CA . VAL A 1 101 ? 18.323 8.024 -7.417 1.00 73.88 101 VAL A CA 1
ATOM 796 C C . VAL A 1 101 ? 18.568 8.442 -5.952 1.00 73.88 101 VAL A C 1
ATOM 798 O O . VAL A 1 101 ? 19.432 7.852 -5.312 1.00 73.88 101 VAL A O 1
ATOM 801 N N . LEU A 1 102 ? 17.838 9.407 -5.386 1.00 77.94 102 LEU A N 1
ATOM 802 C CA . LEU A 1 102 ? 17.966 9.883 -4.001 1.00 77.94 102 LEU A CA 1
ATOM 803 C C . LEU A 1 102 ? 16.638 10.137 -3.258 1.00 77.94 102 LEU A C 1
ATOM 805 O O . LEU A 1 102 ? 16.671 10.538 -2.097 1.00 77.94 102 LEU A O 1
ATOM 809 N N . THR A 1 103 ? 15.471 9.948 -3.881 1.00 84.56 103 THR A N 1
ATOM 810 C CA . THR A 1 103 ? 14.178 10.331 -3.285 1.00 84.56 103 THR A CA 1
ATOM 811 C C . THR A 1 103 ? 13.052 9.359 -3.620 1.00 84.56 103 THR A C 1
ATOM 813 O O . THR A 1 103 ? 12.940 8.888 -4.753 1.00 84.56 103 THR A O 1
ATOM 816 N N . MET A 1 104 ? 12.166 9.136 -2.647 1.00 85.69 104 MET A N 1
ATOM 817 C CA . MET A 1 104 ? 10.867 8.504 -2.873 1.00 85.69 104 MET A CA 1
ATOM 818 C C . MET A 1 104 ? 9.865 9.538 -3.357 1.00 85.69 104 MET A C 1
ATOM 820 O O . MET A 1 104 ? 9.596 10.517 -2.660 1.00 85.69 104 MET A O 1
ATOM 824 N N . LYS A 1 105 ? 9.306 9.308 -4.543 1.00 85.31 105 LYS A N 1
ATOM 825 C CA . LYS A 1 105 ? 8.277 10.164 -5.130 1.00 85.31 105 LYS A CA 1
ATOM 826 C C . LYS A 1 105 ? 6.964 9.388 -5.217 1.00 85.31 105 LYS A C 1
ATOM 828 O O . LYS A 1 105 ? 6.974 8.250 -5.695 1.00 85.31 105 LYS A O 1
ATOM 833 N N . PRO A 1 106 ? 5.831 9.971 -4.801 1.00 89.19 106 PRO A N 1
ATOM 834 C CA . PRO A 1 106 ? 4.545 9.329 -5.006 1.00 89.19 106 PRO A CA 1
ATOM 835 C C . PRO A 1 106 ? 4.222 9.271 -6.500 1.00 89.19 106 PRO A C 1
ATOM 837 O O . PRO A 1 106 ? 4.256 10.288 -7.188 1.00 89.19 106 PRO A O 1
ATOM 840 N N . ALA A 1 107 ? 3.892 8.080 -6.988 1.00 87.31 107 ALA A N 1
ATOM 841 C CA . ALA A 1 107 ? 3.450 7.852 -8.361 1.00 87.31 107 ALA A CA 1
ATOM 842 C C . ALA A 1 107 ? 1.926 7.719 -8.458 1.00 87.31 107 ALA A C 1
ATOM 844 O O . ALA A 1 107 ? 1.339 8.058 -9.481 1.00 87.31 107 ALA A O 1
ATOM 845 N N . LEU A 1 108 ? 1.278 7.234 -7.395 1.00 91.56 108 LEU A N 1
ATOM 846 C CA . LEU A 1 108 ? -0.168 7.063 -7.350 1.00 91.56 108 LEU A CA 1
ATOM 847 C C . LEU A 1 108 ? -0.688 7.182 -5.919 1.00 91.56 108 LEU A C 1
ATOM 849 O O . LEU A 1 108 ? -0.126 6.589 -5.000 1.00 91.56 108 LEU A O 1
ATOM 853 N N . PHE A 1 109 ? -1.826 7.853 -5.768 1.00 90.94 109 PHE A N 1
ATOM 854 C CA . PHE A 1 109 ? -2.695 7.757 -4.600 1.00 90.94 109 PHE A CA 1
ATOM 855 C C . PHE A 1 109 ? -4.102 7.403 -5.068 1.00 90.94 109 PHE A C 1
ATOM 857 O O . PHE A 1 109 ? -4.630 8.038 -5.979 1.00 90.94 109 PHE A O 1
ATOM 864 N N . CYS A 1 110 ? -4.717 6.399 -4.454 1.00 88.00 110 CYS A N 1
ATOM 865 C CA . CYS A 1 110 ? -6.072 5.984 -4.792 1.00 88.00 110 CYS A CA 1
ATOM 866 C C . CYS A 1 110 ? -6.810 5.434 -3.568 1.00 88.00 110 CYS A C 1
ATOM 868 O O . CYS A 1 110 ? -6.204 4.961 -2.608 1.00 88.00 110 CYS A O 1
ATOM 870 N N . ALA A 1 111 ? -8.137 5.512 -3.596 1.00 88.31 111 ALA A N 1
ATOM 871 C CA . ALA A 1 111 ? -8.995 4.850 -2.625 1.00 88.31 111 ALA A CA 1
ATOM 872 C C . ALA A 1 111 ? -9.561 3.589 -3.279 1.00 88.31 111 ALA A C 1
ATOM 874 O O . ALA A 1 111 ? -10.157 3.663 -4.353 1.00 88.31 111 ALA A O 1
ATOM 875 N N . LEU A 1 112 ? -9.345 2.429 -2.660 1.00 89.56 112 LEU A N 1
ATOM 876 C CA . LEU A 1 112 ? -9.735 1.147 -3.238 1.00 89.56 112 LEU A CA 1
ATOM 877 C C . LEU A 1 112 ? -11.021 0.634 -2.586 1.00 89.56 112 LEU A C 1
ATOM 879 O O . LEU A 1 112 ? -11.100 0.591 -1.352 1.00 89.56 112 LEU A O 1
ATOM 883 N N . PRO A 1 113 ? -12.024 0.204 -3.376 1.00 89.12 113 PRO A N 1
ATOM 884 C CA . PRO A 1 113 ? -13.273 -0.334 -2.837 1.00 89.12 113 PRO A CA 1
ATOM 885 C C . PRO A 1 113 ? -13.057 -1.685 -2.140 1.00 89.12 113 PRO A C 1
ATOM 887 O O . PRO A 1 113 ? -13.827 -2.059 -1.260 1.00 89.12 113 PRO A O 1
ATOM 890 N N . GLY A 1 114 ? -11.963 -2.385 -2.457 1.00 90.75 114 GLY A N 1
ATOM 891 C CA . GLY A 1 114 ? -11.607 -3.681 -1.890 1.00 90.75 114 GLY A CA 1
ATOM 892 C C . GLY A 1 114 ? -10.111 -3.989 -1.979 1.00 90.75 114 GLY A C 1
ATOM 893 O O . GLY A 1 114 ? -9.291 -3.122 -2.284 1.00 90.75 114 GLY A O 1
ATOM 894 N N . LYS A 1 115 ? -9.778 -5.246 -1.678 1.00 92.44 115 LYS A N 1
ATOM 895 C CA . LYS A 1 115 ? -8.413 -5.799 -1.591 1.00 92.44 115 LYS A CA 1
ATOM 896 C C . LYS A 1 115 ? -8.236 -7.044 -2.475 1.00 92.44 115 LYS A C 1
ATOM 898 O O . LYS A 1 115 ? -7.451 -7.930 -2.148 1.00 92.44 115 LYS A O 1
ATOM 903 N N . THR A 1 116 ? -9.017 -7.176 -3.549 1.00 95.38 116 THR A N 1
ATOM 904 C CA . THR A 1 116 ? -8.935 -8.341 -4.449 1.00 95.38 116 THR A CA 1
ATOM 905 C C . THR A 1 116 ? -7.792 -8.185 -5.448 1.00 95.38 116 THR A C 1
ATOM 907 O O . THR A 1 116 ? -7.342 -7.073 -5.726 1.00 95.38 116 THR A O 1
ATOM 910 N N . VAL A 1 117 ? -7.325 -9.304 -6.005 1.00 96.94 117 VAL A N 1
ATOM 911 C CA . VAL A 1 117 ? -6.266 -9.309 -7.026 1.00 96.94 117 VAL A CA 1
ATOM 912 C C . VAL A 1 117 ? -6.692 -8.485 -8.246 1.00 96.94 117 VAL A C 1
ATOM 914 O O . VAL A 1 117 ? -5.891 -7.740 -8.800 1.00 96.94 117 VAL A O 1
ATOM 917 N N . GLU A 1 118 ? -7.959 -8.586 -8.640 1.00 97.56 118 GLU A N 1
ATOM 918 C CA . GLU A 1 118 ? -8.540 -7.912 -9.802 1.00 97.56 118 GLU A CA 1
ATOM 919 C C . GLU A 1 118 ? -8.524 -6.392 -9.628 1.00 97.56 118 GLU A C 1
ATOM 921 O O . GLU A 1 118 ? -8.098 -5.689 -10.540 1.00 97.56 118 GLU A O 1
ATOM 926 N N . ILE A 1 119 ? -8.887 -5.897 -8.438 1.00 96.12 119 ILE A N 1
ATOM 927 C CA . ILE A 1 119 ? -8.850 -4.462 -8.119 1.00 96.12 119 ILE A CA 1
ATOM 928 C C . ILE A 1 119 ? -7.419 -3.930 -8.245 1.00 96.12 119 ILE A C 1
ATOM 930 O O . ILE A 1 119 ? -7.190 -2.889 -8.856 1.00 96.12 119 ILE A O 1
ATOM 934 N N . TYR A 1 120 ? -6.431 -4.652 -7.711 1.00 96.38 120 TYR A N 1
ATOM 935 C CA . TYR A 1 120 ? -5.034 -4.241 -7.851 1.00 96.38 120 TYR A CA 1
ATOM 936 C C . TYR A 1 120 ? -4.553 -4.291 -9.303 1.00 96.38 120 TYR A C 1
ATOM 938 O O . TYR A 1 120 ? -3.872 -3.371 -9.749 1.00 96.38 120 TYR A O 1
ATOM 946 N N . LYS A 1 121 ? -4.919 -5.325 -10.069 1.00 97.56 121 LYS A N 1
ATOM 947 C CA . LYS A 1 121 ? -4.576 -5.417 -11.497 1.00 97.56 121 LYS A CA 1
ATOM 948 C C . LYS A 1 121 ? -5.160 -4.258 -12.297 1.00 97.56 121 LYS A C 1
ATOM 950 O O . LYS A 1 121 ? -4.458 -3.713 -13.145 1.00 97.56 121 LYS A O 1
ATOM 955 N N . GLU A 1 122 ? -6.404 -3.873 -12.025 1.00 96.94 122 GLU A N 1
ATOM 956 C CA . GLU A 1 122 ? -7.059 -2.732 -12.667 1.00 96.94 122 GLU A CA 1
ATOM 957 C C . GLU A 1 122 ? -6.283 -1.437 -12.401 1.00 96.94 122 GLU A C 1
ATOM 959 O O . GLU A 1 122 ? -5.904 -0.735 -13.339 1.00 96.94 122 GLU A O 1
ATOM 964 N N . VAL A 1 123 ? -5.937 -1.181 -11.137 1.00 95.69 123 VAL A N 1
ATOM 965 C CA . VAL A 1 123 ? -5.141 -0.014 -10.727 1.00 95.69 123 VAL A CA 1
ATOM 966 C C . VAL A 1 123 ? -3.780 0.018 -11.425 1.00 95.69 123 VAL A C 1
ATOM 968 O O . VAL A 1 123 ? -3.386 1.047 -11.973 1.00 95.69 123 VAL A O 1
ATOM 971 N N . LEU A 1 124 ? -3.061 -1.106 -11.439 1.00 96.31 124 LEU A N 1
ATOM 972 C CA . LEU A 1 124 ? -1.739 -1.201 -12.062 1.00 96.31 124 LEU A CA 1
ATOM 973 C C . LEU A 1 124 ? -1.802 -1.068 -13.588 1.00 96.31 124 LEU A C 1
ATOM 975 O O . LEU A 1 124 ? -0.931 -0.442 -14.188 1.00 96.31 124 LEU A O 1
ATOM 979 N N . THR A 1 125 ? -2.845 -1.605 -14.217 1.00 96.50 125 THR A N 1
ATOM 980 C CA . THR A 1 125 ? -3.077 -1.456 -15.660 1.00 96.50 125 THR A CA 1
ATOM 981 C C . THR A 1 125 ? -3.392 -0.005 -16.011 1.00 96.50 125 THR A C 1
ATOM 983 O O . THR A 1 125 ? -2.851 0.523 -16.985 1.00 96.50 125 THR A O 1
ATOM 986 N N . GLY A 1 126 ? -4.207 0.670 -15.195 1.00 95.44 126 GLY A N 1
ATOM 987 C CA . GLY A 1 126 ? -4.479 2.101 -15.326 1.00 95.44 126 GLY A CA 1
ATOM 988 C C . GLY A 1 126 ? -3.211 2.943 -15.179 1.00 95.44 126 GLY A C 1
ATOM 989 O O . GLY A 1 126 ? -2.960 3.819 -16.006 1.00 95.44 126 GLY A O 1
ATOM 990 N N . LEU A 1 127 ? -2.365 2.623 -14.195 1.00 94.38 127 LEU A N 1
ATOM 991 C CA . LEU A 1 127 ? -1.068 3.274 -13.998 1.00 94.38 127 LEU A CA 1
ATOM 992 C C . LEU A 1 127 ? -0.142 3.087 -15.212 1.00 94.38 127 LEU A C 1
ATOM 994 O O . LEU A 1 127 ? 0.407 4.067 -15.710 1.00 94.38 127 LEU A O 1
ATOM 998 N N . ASN A 1 128 ? -0.011 1.862 -15.730 1.00 95.06 128 ASN A N 1
ATOM 999 C CA . ASN A 1 128 ? 0.787 1.572 -16.927 1.00 95.06 128 ASN A CA 1
ATOM 1000 C C . ASN A 1 128 ? 0.266 2.299 -18.167 1.00 95.06 128 ASN A C 1
ATOM 1002 O O . ASN A 1 128 ? 1.054 2.835 -18.946 1.00 95.06 128 ASN A O 1
ATOM 1006 N N . SER A 1 129 ? -1.055 2.339 -18.338 1.00 95.94 129 SER A N 1
ATOM 1007 C CA . SER A 1 129 ? -1.696 3.041 -19.452 1.00 95.94 129 SER A CA 1
ATOM 1008 C C . SER A 1 129 ? -1.424 4.542 -19.372 1.00 95.94 129 SER A C 1
ATOM 1010 O O . SER A 1 129 ? -1.026 5.153 -20.359 1.00 95.94 129 SER A O 1
ATOM 1012 N N . HIS A 1 130 ? -1.563 5.136 -18.182 1.00 93.06 130 HIS A N 1
ATOM 1013 C CA . HIS A 1 130 ? -1.266 6.549 -17.966 1.00 93.06 130 HIS A CA 1
ATOM 1014 C C . HIS A 1 130 ? 0.212 6.870 -18.213 1.00 93.06 130 HIS A C 1
ATOM 1016 O O . HIS A 1 130 ? 0.510 7.814 -18.939 1.00 93.06 130 HIS A O 1
ATOM 1022 N N . ALA A 1 131 ? 1.128 6.063 -17.669 1.00 91.56 131 ALA A N 1
ATOM 1023 C CA . ALA A 1 131 ? 2.562 6.219 -17.894 1.00 91.56 131 ALA A CA 1
ATOM 1024 C C . ALA A 1 131 ? 2.906 6.138 -19.391 1.00 91.56 131 ALA A C 1
ATOM 1026 O O . ALA A 1 131 ? 3.601 7.007 -19.915 1.00 91.56 131 ALA A O 1
ATOM 1027 N N . SER A 1 132 ? 2.339 5.159 -20.101 1.00 95.38 132 SER A N 1
ATOM 1028 C CA . SER A 1 132 ? 2.566 4.980 -21.539 1.00 95.38 132 SER A CA 1
ATOM 1029 C C . SER A 1 132 ? 2.066 6.177 -22.349 1.00 95.38 132 SER A C 1
ATOM 1031 O O . SER A 1 132 ? 2.756 6.632 -23.259 1.00 95.38 132 SER A O 1
ATOM 1033 N N . ASN A 1 133 ? 0.911 6.746 -21.983 1.00 96.38 133 ASN A N 1
ATOM 1034 C CA . ASN A 1 133 ? 0.352 7.934 -22.637 1.00 96.38 133 ASN A CA 1
ATOM 1035 C C . ASN A 1 133 ? 1.246 9.175 -22.500 1.00 96.38 133 ASN A C 1
ATOM 1037 O O . ASN A 1 133 ? 1.200 10.052 -23.359 1.00 96.38 133 ASN A O 1
ATOM 1041 N N . VAL A 1 134 ? 2.067 9.250 -21.448 1.00 95.12 134 VAL A N 1
ATOM 1042 C CA . VAL A 1 134 ? 3.058 10.322 -21.255 1.00 95.12 134 VAL A CA 1
ATOM 1043 C C . VAL A 1 134 ? 4.470 9.921 -21.706 1.00 95.12 134 VAL A C 1
ATOM 1045 O O . VAL A 1 134 ? 5.437 10.611 -21.397 1.00 95.12 134 VAL A O 1
ATOM 1048 N N . GLY A 1 135 ? 4.603 8.816 -22.449 1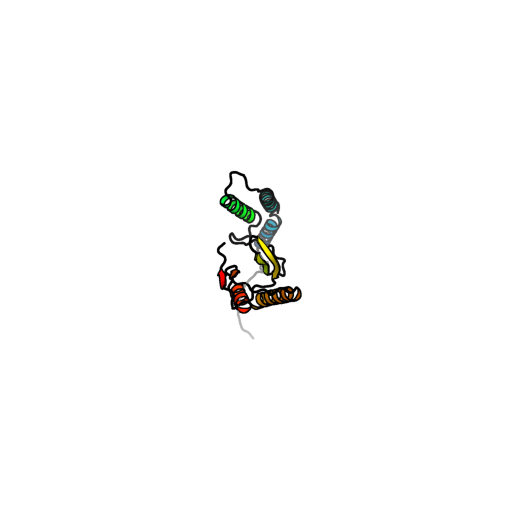.00 95.38 135 GLY A N 1
ATOM 1049 C CA . GLY A 1 135 ? 5.873 8.356 -23.018 1.00 95.38 135 GLY A CA 1
ATOM 1050 C C . GLY A 1 135 ? 6.798 7.640 -22.030 1.00 95.38 135 GLY A C 1
ATOM 1051 O O . GLY A 1 135 ? 7.991 7.511 -22.295 1.00 95.38 135 GLY A O 1
ATOM 1052 N N . ILE A 1 136 ? 6.274 7.175 -20.894 1.00 91.50 136 ILE A N 1
ATOM 1053 C CA . ILE A 1 136 ? 7.028 6.468 -19.855 1.00 91.50 136 ILE A CA 1
ATOM 1054 C C . ILE A 1 136 ? 6.648 4.988 -19.866 1.00 91.50 136 ILE A C 1
ATOM 1056 O O . ILE A 1 136 ? 5.479 4.628 -19.756 1.00 91.50 136 ILE A O 1
ATOM 1060 N N . ILE A 1 137 ? 7.650 4.111 -19.915 1.00 92.44 137 ILE A N 1
ATOM 1061 C CA . ILE A 1 137 ? 7.459 2.666 -19.758 1.00 92.44 137 ILE A CA 1
ATOM 1062 C C . ILE A 1 137 ? 7.874 2.280 -18.340 1.00 92.44 137 ILE A C 1
ATOM 1064 O O . ILE A 1 137 ? 9.048 2.373 -17.979 1.00 92.44 137 ILE A O 1
ATOM 1068 N N . LEU A 1 138 ? 6.913 1.836 -17.529 1.00 90.69 138 LEU A N 1
ATOM 1069 C CA . LEU A 1 138 ? 7.196 1.340 -16.185 1.00 90.69 138 LEU A CA 1
ATOM 1070 C C . LEU A 1 138 ? 7.779 -0.074 -16.268 1.00 90.69 138 LEU A C 1
ATOM 1072 O O . LEU A 1 138 ? 7.109 -1.011 -16.692 1.00 90.69 138 LEU A O 1
ATOM 1076 N N . ASN A 1 139 ? 9.033 -0.225 -15.844 1.00 92.88 139 ASN A N 1
ATOM 1077 C CA . ASN A 1 139 ? 9.733 -1.510 -15.804 1.00 92.88 139 ASN A CA 1
ATOM 1078 C C . ASN A 1 139 ? 10.494 -1.679 -14.474 1.00 92.88 139 ASN A C 1
ATOM 1080 O O . ASN A 1 139 ? 11.731 -1.619 -14.447 1.00 92.88 139 ASN A O 1
ATOM 1084 N N . PRO A 1 140 ? 9.774 -1.808 -13.343 1.00 92.81 140 PRO A N 1
ATOM 1085 C CA . PRO A 1 140 ? 10.406 -1.930 -12.037 1.00 92.81 140 PRO A CA 1
ATOM 1086 C C . PRO A 1 140 ? 11.233 -3.218 -11.951 1.00 92.81 140 PRO A C 1
ATOM 1088 O O . PRO A 1 140 ? 10.770 -4.292 -12.317 1.00 92.81 140 PRO A O 1
ATOM 1091 N N . GLN A 1 141 ? 12.450 -3.123 -11.416 1.00 94.19 141 GLN A N 1
ATOM 1092 C CA . GLN A 1 141 ? 13.298 -4.296 -11.148 1.00 94.19 141 GLN A CA 1
ATOM 1093 C C . GLN A 1 141 ? 12.989 -4.929 -9.789 1.00 94.19 141 GLN A C 1
ATOM 1095 O O . GLN A 1 141 ? 13.166 -6.126 -9.571 1.00 94.19 141 GLN A O 1
ATOM 1100 N N . THR A 1 142 ? 12.544 -4.116 -8.835 1.00 93.56 142 THR A N 1
ATOM 1101 C CA . THR A 1 142 ? 12.184 -4.550 -7.488 1.00 93.56 142 THR A CA 1
ATOM 1102 C C . THR A 1 142 ? 10.940 -3.804 -7.051 1.00 93.56 142 THR A C 1
ATOM 1104 O O . THR A 1 142 ? 10.817 -2.604 -7.287 1.00 93.56 142 THR A O 1
ATOM 1107 N N . ILE A 1 143 ? 10.027 -4.525 -6.411 1.00 94.88 143 ILE A N 1
ATOM 1108 C CA . ILE A 1 143 ? 8.787 -3.978 -5.873 1.00 94.88 143 ILE A CA 1
ATOM 1109 C C . ILE A 1 143 ? 8.736 -4.357 -4.402 1.00 94.88 143 ILE A C 1
ATOM 1111 O O . ILE A 1 143 ? 8.827 -5.534 -4.057 1.00 94.88 143 ILE A O 1
ATOM 1115 N N . LEU A 1 144 ? 8.618 -3.352 -3.541 1.00 94.19 144 LEU A N 1
ATOM 1116 C CA . LEU A 1 144 ? 8.428 -3.540 -2.112 1.00 94.19 144 LEU A CA 1
ATOM 1117 C C . LEU A 1 144 ? 6.950 -3.319 -1.797 1.00 94.19 144 LEU A C 1
ATOM 1119 O O . LEU A 1 144 ? 6.411 -2.263 -2.122 1.00 94.19 144 LEU A O 1
ATOM 1123 N N . ILE A 1 145 ? 6.301 -4.311 -1.198 1.00 92.31 145 ILE A N 1
ATOM 1124 C CA . ILE A 1 145 ? 4.872 -4.258 -0.875 1.00 92.31 145 ILE A CA 1
ATOM 1125 C C . ILE A 1 145 ? 4.622 -4.681 0.566 1.00 92.31 145 ILE A C 1
ATOM 1127 O O . ILE A 1 145 ? 5.391 -5.453 1.138 1.00 92.31 145 ILE A O 1
ATOM 1131 N N . ASP A 1 146 ? 3.514 -4.225 1.139 1.00 85.00 146 ASP A N 1
ATOM 1132 C CA . ASP A 1 146 ? 3.019 -4.757 2.407 1.00 85.00 146 ASP A CA 1
ATOM 1133 C C . ASP A 1 146 ? 2.731 -6.265 2.284 1.00 85.00 146 ASP A C 1
ATOM 1135 O O . ASP A 1 146 ? 2.486 -6.771 1.185 1.00 85.00 146 ASP A O 1
ATOM 1139 N N . PHE A 1 147 ? 2.747 -6.995 3.406 1.00 80.69 147 PHE A N 1
ATOM 1140 C CA . PHE A 1 147 ? 2.479 -8.443 3.471 1.00 80.69 147 PHE A CA 1
ATOM 1141 C C . PHE A 1 147 ? 1.000 -8.791 3.194 1.00 80.69 147 PHE A C 1
ATOM 1143 O O . PHE A 1 147 ? 0.310 -9.391 4.018 1.00 80.69 147 PHE A O 1
ATOM 1150 N N . GLU A 1 148 ? 0.500 -8.412 2.021 1.00 87.19 148 GLU A N 1
ATOM 1151 C CA . GLU A 1 148 ? -0.834 -8.717 1.523 1.00 87.19 148 GLU A CA 1
ATOM 1152 C C . GLU A 1 148 ? -0.731 -9.589 0.262 1.00 87.19 148 GLU A C 1
ATOM 1154 O O . GLU A 1 148 ? -0.237 -9.164 -0.784 1.00 87.19 148 GLU A O 1
ATOM 1159 N N . LEU A 1 149 ? -1.214 -10.832 0.358 1.00 92.00 149 LEU A N 1
ATOM 1160 C CA . LEU A 1 149 ? -1.078 -11.842 -0.700 1.00 92.00 149 LEU A CA 1
ATOM 1161 C C . LEU A 1 149 ? -1.752 -11.431 -2.019 1.00 92.00 149 LEU A C 1
ATOM 1163 O O . LEU A 1 149 ? -1.257 -11.742 -3.101 1.00 92.00 149 LEU A O 1
ATOM 1167 N N . THR A 1 150 ? -2.882 -10.731 -1.953 1.00 94.62 150 THR A N 1
ATOM 1168 C CA . THR A 1 150 ? -3.613 -10.295 -3.149 1.00 94.62 150 THR A CA 1
ATOM 1169 C C . THR A 1 150 ? -2.858 -9.211 -3.916 1.00 94.62 150 THR A C 1
ATOM 1171 O O . THR A 1 150 ? -2.790 -9.281 -5.144 1.00 94.62 150 THR A O 1
ATOM 1174 N N . ALA A 1 151 ? -2.227 -8.267 -3.210 1.00 94.56 151 ALA A N 1
ATOM 1175 C CA . ALA A 1 151 ? -1.331 -7.288 -3.815 1.00 94.56 151 ALA A CA 1
ATOM 1176 C C . ALA A 1 151 ? -0.123 -7.986 -4.457 1.00 94.56 151 ALA A C 1
ATOM 1178 O O . ALA A 1 151 ? 0.152 -7.752 -5.632 1.00 94.56 151 ALA A O 1
ATOM 1179 N N . TYR A 1 152 ? 0.532 -8.910 -3.739 1.00 95.62 152 TYR A N 1
ATOM 1180 C CA . TYR A 1 152 ? 1.641 -9.712 -4.275 1.00 95.62 152 TYR A CA 1
ATOM 1181 C C . TYR A 1 152 ? 1.280 -10.364 -5.612 1.00 95.62 152 TYR A C 1
ATOM 1183 O O . TYR A 1 152 ? 1.949 -10.131 -6.618 1.00 95.62 152 TYR A O 1
ATOM 1191 N N . ASN A 1 153 ? 0.165 -11.096 -5.651 1.00 96.69 153 ASN A N 1
ATOM 1192 C CA . ASN A 1 153 ? -0.286 -11.790 -6.855 1.00 96.69 153 ASN A CA 1
ATOM 1193 C C . ASN A 1 153 ? -0.559 -10.831 -8.025 1.00 96.69 153 ASN A C 1
ATOM 1195 O O . ASN A 1 153 ? -0.277 -11.166 -9.175 1.00 96.69 153 ASN A O 1
ATOM 1199 N N . ALA A 1 154 ? -1.103 -9.642 -7.760 1.00 97.25 154 ALA A N 1
ATOM 1200 C CA . ALA A 1 154 ? -1.354 -8.647 -8.798 1.00 97.25 154 ALA A CA 1
ATOM 1201 C C . ALA A 1 154 ? -0.054 -8.046 -9.352 1.00 97.25 154 ALA A C 1
ATOM 1203 O O . ALA A 1 154 ? 0.112 -7.983 -10.571 1.00 97.25 154 ALA A O 1
ATOM 1204 N N . PHE A 1 155 ? 0.884 -7.660 -8.483 1.00 96.75 155 PHE A N 1
ATOM 1205 C CA . PHE A 1 155 ? 2.181 -7.124 -8.901 1.00 96.75 155 PHE A CA 1
ATOM 1206 C C . PHE A 1 155 ? 3.012 -8.156 -9.661 1.00 96.75 155 PHE A C 1
ATOM 1208 O O . PHE A 1 155 ? 3.534 -7.830 -10.722 1.00 96.75 155 PHE A O 1
ATOM 1215 N N . SER A 1 156 ? 3.079 -9.400 -9.180 1.00 96.62 156 SER A N 1
ATOM 1216 C CA . SER A 1 156 ? 3.773 -10.489 -9.878 1.00 96.62 156 SER A CA 1
ATOM 1217 C C . SER A 1 156 ? 3.142 -10.81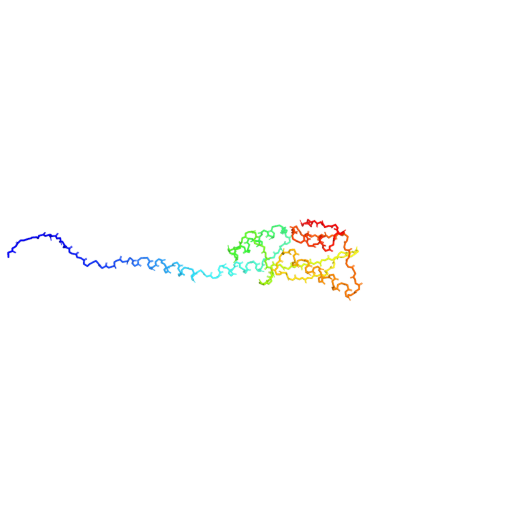8 -11.231 1.00 96.62 156 SER A C 1
ATOM 1219 O O . SER A 1 156 ? 3.846 -11.230 -12.146 1.00 96.62 156 SER A O 1
ATOM 1221 N N . TYR A 1 157 ? 1.830 -10.624 -11.387 1.00 97.62 157 TYR A N 1
ATOM 1222 C CA . TYR A 1 157 ? 1.162 -10.817 -12.673 1.00 97.62 157 TYR A CA 1
ATOM 1223 C C . TYR A 1 157 ? 1.462 -9.685 -13.666 1.00 97.62 157 TYR A C 1
ATOM 1225 O O . TYR A 1 157 ? 1.719 -9.953 -14.835 1.00 97.62 157 TYR A O 1
ATOM 1233 N N . ILE A 1 158 ? 1.409 -8.424 -13.221 1.00 97.75 158 ILE A N 1
ATOM 1234 C CA . ILE A 1 158 ? 1.615 -7.256 -14.095 1.00 97.75 158 ILE A CA 1
ATOM 1235 C C . ILE A 1 158 ? 3.102 -7.044 -14.420 1.00 97.75 158 ILE A C 1
ATOM 1237 O O . ILE A 1 158 ? 3.433 -6.651 -15.536 1.00 97.75 158 ILE A O 1
ATOM 1241 N N . TYR A 1 159 ? 3.998 -7.334 -13.473 1.00 96.94 159 TYR A N 1
ATOM 1242 C CA . TYR A 1 159 ? 5.447 -7.179 -13.614 1.00 96.94 159 TYR A CA 1
ATOM 1243 C C . TYR A 1 159 ? 6.165 -8.509 -13.326 1.00 96.94 159 TYR A C 1
ATOM 1245 O O . TYR A 1 159 ? 6.851 -8.634 -12.310 1.00 96.94 159 TYR A O 1
ATOM 1253 N N . PRO A 1 160 ? 6.048 -9.517 -14.211 1.00 96.44 160 PRO A N 1
ATOM 1254 C CA . PRO A 1 160 ? 6.564 -10.869 -13.960 1.00 96.44 160 PRO A CA 1
ATOM 1255 C C . PRO A 1 160 ? 8.090 -10.940 -13.827 1.00 96.44 160 PRO A C 1
ATOM 1257 O O . PRO A 1 160 ? 8.615 -11.869 -13.222 1.00 96.44 160 PRO A O 1
ATOM 1260 N N . ASN A 1 161 ? 8.803 -9.951 -14.369 1.00 96.44 161 ASN A N 1
ATOM 1261 C CA . ASN A 1 161 ? 10.262 -9.872 -14.299 1.00 96.44 161 ASN A CA 1
ATOM 1262 C C . ASN A 1 161 ? 10.765 -9.126 -13.051 1.00 96.44 161 ASN A C 1
ATOM 1264 O O . ASN A 1 161 ? 11.969 -9.095 -12.804 1.00 96.44 161 ASN A O 1
ATOM 1268 N N . ALA A 1 162 ? 9.873 -8.497 -12.282 1.00 96.44 162 ALA A N 1
ATOM 1269 C CA . ALA A 1 162 ? 10.251 -7.747 -11.096 1.00 96.44 162 ALA A CA 1
ATOM 1270 C C . ALA A 1 162 ? 10.384 -8.671 -9.880 1.00 96.44 162 ALA A C 1
ATOM 1272 O O . ALA A 1 162 ? 9.554 -9.550 -9.643 1.00 96.44 162 ALA A O 1
ATOM 1273 N N . VAL A 1 163 ? 11.389 -8.425 -9.040 1.00 96.25 163 VAL A N 1
ATOM 1274 C CA . VAL A 1 163 ? 11.509 -9.119 -7.753 1.00 96.25 163 VAL A CA 1
ATOM 1275 C C . VAL A 1 163 ? 10.572 -8.462 -6.741 1.00 96.25 163 VAL A C 1
ATOM 1277 O O . VAL A 1 163 ? 10.826 -7.345 -6.287 1.00 96.25 163 VAL A O 1
ATOM 1280 N N . VAL A 1 164 ? 9.500 -9.157 -6.363 1.00 94.50 164 VAL A N 1
ATOM 1281 C CA . VAL A 1 164 ? 8.542 -8.676 -5.355 1.00 94.50 164 VAL A CA 1
ATOM 1282 C C . VAL A 1 164 ? 8.989 -9.112 -3.958 1.00 94.50 164 VAL A C 1
ATOM 1284 O O . VAL A 1 164 ? 9.163 -10.303 -3.697 1.00 94.50 164 VAL A O 1
ATOM 1287 N N . LYS A 1 165 ? 9.183 -8.149 -3.052 1.00 91.81 165 LYS A N 1
ATOM 1288 C CA . LYS A 1 165 ? 9.629 -8.356 -1.667 1.00 91.81 165 LYS A CA 1
ATOM 1289 C C . LYS A 1 165 ? 8.605 -7.793 -0.684 1.00 91.81 165 LYS A C 1
ATOM 1291 O O . LYS A 1 165 ? 7.994 -6.758 -0.941 1.00 91.81 165 LYS A O 1
ATOM 1296 N N . GLY A 1 166 ? 8.461 -8.457 0.460 1.00 87.62 166 GLY A N 1
ATOM 1297 C CA . GLY A 1 166 ? 7.692 -7.928 1.584 1.00 87.62 166 GLY A CA 1
ATOM 1298 C C . GLY A 1 166 ? 8.434 -6.784 2.276 1.00 87.62 166 GLY A C 1
ATOM 1299 O O . GLY A 1 166 ? 9.643 -6.872 2.502 1.00 87.62 166 GLY A O 1
ATOM 1300 N N . CYS A 1 167 ? 7.714 -5.718 2.607 1.00 81.56 167 CYS A N 1
ATOM 1301 C CA . CYS A 1 167 ? 8.205 -4.604 3.404 1.00 81.56 167 CYS A CA 1
ATOM 1302 C C . CYS A 1 167 ? 8.269 -5.007 4.880 1.00 81.56 167 CYS A C 1
ATOM 1304 O O . CYS A 1 167 ? 7.249 -5.368 5.466 1.00 81.56 167 CYS A O 1
ATOM 1306 N N . TYR A 1 168 ? 9.454 -4.931 5.491 1.00 68.94 168 TYR A N 1
ATOM 1307 C CA . TYR A 1 168 ? 9.578 -4.965 6.947 1.00 68.94 168 TYR A CA 1
ATOM 1308 C C . TYR A 1 168 ? 9.355 -3.548 7.478 1.00 68.94 168 TYR A C 1
ATOM 1310 O O . TYR A 1 168 ? 10.179 -2.666 7.234 1.00 68.94 168 TYR A O 1
ATOM 1318 N N . ALA A 1 169 ? 8.222 -3.350 8.151 1.00 54.44 169 ALA A N 1
ATOM 1319 C CA . ALA A 1 169 ? 7.916 -2.137 8.905 1.00 54.44 169 ALA A CA 1
ATOM 1320 C C . ALA A 1 169 ? 8.532 -2.186 10.310 1.00 54.44 169 ALA A C 1
ATOM 1322 O O . ALA A 1 169 ? 8.601 -3.299 10.886 1.00 54.44 169 ALA A O 1
#